Protein AF-A0A4Y2FFF7-F1 (afdb_monomer_lite)

Organism: Araneus ventricosus (NCBI:txid182803)

Foldseek 3Di:
DDPPPPPPQPPQQVDDLVRDDPVNLVLLQVCVVVPDDLVRSCVVVVYDSVSSVVSNVVVVVVVVVVVVVVVLVVQQVVVCVVDPDRDDSVVSVVVCVVVPVPPPPPPPPPPPPPDDDDQPDPVSVVVVVVVVVVPPDPVVVVVCVVCVVVVVVQCVVVVNDDDDD

Structure (mmCIF, N/CA/C/O backbone):
data_AF-A0A4Y2FFF7-F1
#
_entry.id   AF-A0A4Y2FFF7-F1
#
loop_
_atom_site.group_PDB
_atom_site.id
_atom_site.type_symbol
_atom_site.label_atom_id
_atom_site.label_alt_id
_atom_site.label_comp_id
_atom_site.label_asym_id
_atom_site.label_entity_id
_atom_site.label_seq_id
_atom_site.pdbx_PDB_ins_code
_atom_site.Cartn_x
_atom_site.Cartn_y
_atom_site.Cartn_z
_atom_site.occupancy
_atom_site.B_iso_or_equiv
_atom_site.auth_seq_id
_atom_site.auth_comp_id
_atom_site.auth_asym_id
_atom_site.auth_atom_id
_atom_site.pdbx_PDB_model_num
ATOM 1 N N . MET A 1 1 ? -1.330 -4.767 -49.006 1.00 36.56 1 MET A N 1
ATOM 2 C CA . MET A 1 1 ? 0.072 -4.462 -48.658 1.00 36.56 1 MET A CA 1
ATOM 3 C C . MET A 1 1 ? 0.202 -4.669 -47.159 1.00 36.56 1 MET A C 1
ATOM 5 O O . MET A 1 1 ? -0.355 -3.888 -46.404 1.00 36.56 1 MET A O 1
ATOM 9 N N . SER A 1 2 ? 0.761 -5.806 -46.737 1.00 42.66 2 SER A N 1
ATOM 10 C CA . SER A 1 2 ? 0.933 -6.138 -45.318 1.00 42.66 2 SER A CA 1
ATOM 11 C C . SER A 1 2 ? 2.332 -5.744 -44.886 1.00 42.66 2 SER A C 1
ATOM 13 O O . SER A 1 2 ? 3.285 -6.475 -45.156 1.00 42.66 2 SER A O 1
ATOM 15 N N . ASP A 1 3 ? 2.440 -4.624 -44.182 1.00 41.69 3 ASP A N 1
ATOM 16 C CA . ASP A 1 3 ? 3.665 -4.283 -43.477 1.00 41.69 3 ASP A CA 1
ATOM 17 C C . ASP A 1 3 ? 3.790 -5.174 -42.243 1.00 41.69 3 ASP A C 1
ATOM 19 O O . ASP A 1 3 ? 3.175 -4.974 -41.192 1.00 41.69 3 ASP A O 1
ATOM 23 N N . LYS A 1 4 ? 4.604 -6.219 -42.406 1.00 53.94 4 LYS A N 1
ATOM 24 C CA . LYS A 1 4 ? 5.216 -6.964 -41.310 1.00 53.94 4 LYS A CA 1
ATOM 25 C C . LYS A 1 4 ? 6.112 -6.001 -40.532 1.00 53.94 4 LYS A C 1
ATOM 27 O O . LYS A 1 4 ? 7.316 -5.938 -40.760 1.00 53.94 4 LYS A O 1
ATOM 32 N N . CYS A 1 5 ? 5.548 -5.288 -39.563 1.00 37.59 5 CYS A N 1
ATOM 33 C CA . CYS A 1 5 ? 6.345 -4.716 -38.487 1.00 37.59 5 CYS A CA 1
ATOM 34 C C . CYS A 1 5 ? 6.808 -5.866 -37.589 1.00 37.59 5 CYS A C 1
ATOM 36 O O . CYS A 1 5 ? 6.182 -6.181 -36.574 1.00 37.59 5 CYS A O 1
ATOM 38 N N . ILE A 1 6 ? 7.918 -6.500 -37.969 1.00 44.06 6 ILE A N 1
ATOM 39 C CA . ILE A 1 6 ? 8.764 -7.234 -37.034 1.00 44.06 6 ILE A CA 1
ATOM 40 C C . ILE A 1 6 ? 9.272 -6.174 -36.051 1.00 44.06 6 ILE A C 1
ATOM 42 O O . ILE A 1 6 ? 10.296 -5.537 -36.275 1.00 44.06 6 ILE A O 1
ATOM 46 N N . ARG A 1 7 ? 8.497 -5.903 -34.993 1.00 53.16 7 ARG A N 1
ATOM 47 C CA . ARG A 1 7 ? 9.004 -5.156 -33.843 1.00 53.16 7 ARG A CA 1
ATOM 48 C C . ARG A 1 7 ? 10.115 -6.016 -33.269 1.00 53.16 7 ARG A C 1
ATOM 50 O O . ARG A 1 7 ? 9.843 -7.061 -32.682 1.00 53.16 7 ARG A O 1
ATOM 57 N N . SER A 1 8 ? 11.353 -5.594 -33.483 1.00 50.75 8 SER A N 1
ATOM 58 C CA . SER A 1 8 ? 12.507 -6.085 -32.748 1.00 50.75 8 SER A CA 1
ATOM 59 C C . SER A 1 8 ? 12.185 -5.972 -31.262 1.00 50.75 8 SER A C 1
ATOM 61 O O . SER A 1 8 ? 12.078 -4.872 -30.716 1.00 50.75 8 SER A O 1
ATOM 63 N N . VAL A 1 9 ? 11.938 -7.116 -30.635 1.00 52.78 9 VAL A N 1
ATOM 64 C CA . VAL A 1 9 ? 11.728 -7.209 -29.197 1.00 52.78 9 VAL A CA 1
ATOM 65 C C . VAL A 1 9 ? 13.056 -6.819 -28.534 1.00 52.78 9 VAL A C 1
ATOM 67 O O . VAL A 1 9 ? 14.076 -7.430 -28.860 1.00 52.78 9 VAL A O 1
ATOM 70 N N . PRO A 1 10 ? 13.096 -5.804 -27.651 1.00 54.69 10 PRO A N 1
ATOM 71 C CA . PRO A 1 10 ? 14.323 -5.451 -26.943 1.00 54.69 10 PRO A CA 1
ATOM 72 C C . PRO A 1 10 ? 14.811 -6.654 -26.128 1.00 54.69 10 PRO A C 1
ATOM 74 O O . PRO A 1 10 ? 13.992 -7.349 -25.528 1.00 54.69 10 PRO A O 1
ATOM 77 N N . ALA A 1 11 ? 16.125 -6.882 -26.047 1.00 52.12 11 ALA A N 1
ATOM 78 C CA . ALA A 1 11 ? 16.717 -7.983 -25.270 1.00 52.12 11 ALA A CA 1
ATOM 79 C C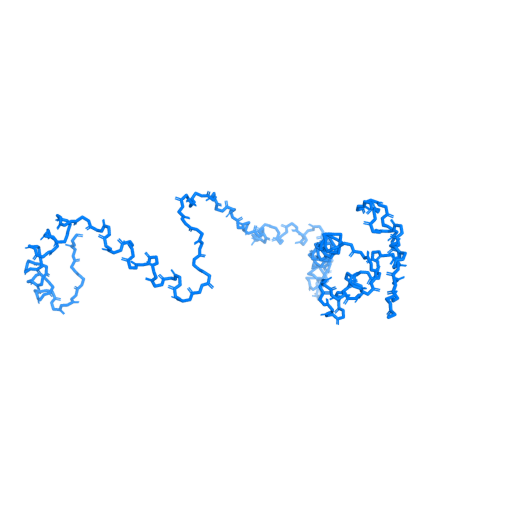 . ALA A 1 11 ? 16.227 -8.026 -23.802 1.00 52.12 11 ALA A C 1
ATOM 81 O O . ALA A 1 11 ? 16.109 -9.098 -23.209 1.00 52.12 11 ALA A O 1
ATOM 82 N N . ALA A 1 12 ? 15.831 -6.872 -23.253 1.00 52.59 12 ALA A N 1
ATOM 83 C CA . ALA A 1 12 ? 15.220 -6.723 -21.934 1.00 52.59 12 ALA A CA 1
ATOM 84 C C . ALA A 1 12 ? 13.872 -7.456 -21.757 1.00 52.59 12 ALA A C 1
ATOM 86 O O . ALA A 1 12 ? 13.462 -7.720 -20.629 1.00 52.59 12 ALA A O 1
ATOM 87 N N . ALA A 1 13 ? 13.175 -7.820 -22.839 1.00 53.53 13 ALA A N 1
ATOM 88 C CA . ALA A 1 13 ? 11.932 -8.588 -22.752 1.00 53.53 13 ALA A CA 1
ATOM 89 C C . ALA A 1 13 ? 12.160 -10.043 -22.301 1.00 53.53 13 ALA A C 1
ATOM 91 O O . ALA A 1 13 ? 11.238 -10.663 -21.771 1.00 53.53 13 ALA A O 1
ATOM 92 N N . MET A 1 14 ? 13.377 -10.567 -22.500 1.00 53.22 14 MET A N 1
ATOM 93 C CA . MET A 1 14 ? 13.798 -11.912 -22.081 1.00 53.22 14 MET A CA 1
ATOM 94 C C . MET A 1 14 ? 14.708 -11.890 -20.847 1.00 53.22 14 MET A C 1
ATOM 96 O O . MET A 1 14 ? 14.974 -12.938 -20.262 1.00 53.22 14 MET A O 1
ATOM 100 N N . ALA A 1 15 ? 15.167 -10.705 -20.448 1.00 59.06 15 ALA A N 1
ATOM 101 C CA . ALA A 1 15 ? 16.010 -10.498 -19.287 1.00 59.06 15 ALA A CA 1
ATOM 102 C C . ALA A 1 15 ? 15.214 -10.791 -18.003 1.00 59.06 15 ALA A C 1
ATOM 104 O O . ALA A 1 15 ? 14.087 -10.319 -17.806 1.00 59.06 15 ALA A O 1
ATOM 105 N N . GLY A 1 16 ? 15.780 -11.624 -17.134 1.00 64.38 16 GLY A N 1
ATOM 106 C CA . GLY A 1 16 ? 15.191 -11.952 -15.848 1.00 64.38 16 GLY A CA 1
ATOM 107 C C . GLY A 1 16 ? 15.188 -10.741 -14.918 1.00 64.38 16 GLY A C 1
ATOM 108 O O . GLY A 1 16 ? 15.871 -9.746 -15.126 1.00 64.38 16 GLY A O 1
ATOM 109 N N . TYR A 1 17 ? 14.444 -10.832 -13.816 1.00 66.38 17 TYR A N 1
ATOM 110 C CA . TYR A 1 17 ? 14.393 -9.774 -12.797 1.00 66.38 17 TYR A CA 1
ATOM 111 C C . TYR A 1 17 ? 15.781 -9.306 -12.300 1.00 66.38 17 TYR A C 1
ATOM 113 O O . TYR A 1 17 ? 15.918 -8.161 -11.873 1.00 66.38 17 TYR A O 1
ATOM 121 N N . GLN A 1 18 ? 16.787 -10.186 -12.323 1.00 73.50 18 GLN A N 1
ATOM 122 C CA . GLN A 1 18 ? 18.151 -9.892 -11.868 1.00 73.50 18 GLN A CA 1
ATOM 123 C C . GLN A 1 18 ? 18.991 -9.128 -12.897 1.00 73.50 18 GLN A C 1
ATOM 125 O O . GLN A 1 18 ? 19.984 -8.519 -12.523 1.00 73.50 18 GLN A O 1
ATOM 130 N N . ASP A 1 19 ? 18.554 -9.101 -14.153 1.00 83.44 19 ASP A N 1
ATOM 131 C CA . ASP A 1 19 ? 19.310 -8.534 -15.268 1.00 83.44 19 ASP A CA 1
ATOM 132 C C . ASP A 1 19 ? 18.969 -7.052 -15.507 1.00 83.44 19 ASP A C 1
ATOM 134 O O . ASP A 1 19 ? 19.590 -6.402 -16.341 1.00 83.44 19 ASP A O 1
ATOM 138 N N . LEU A 1 20 ? 17.988 -6.497 -14.773 1.00 85.38 20 LEU A N 1
ATOM 139 C CA . LEU A 1 20 ? 17.642 -5.078 -14.872 1.00 85.38 20 LEU A CA 1
ATOM 140 C C . LEU A 1 20 ? 18.687 -4.202 -14.194 1.00 85.38 20 LEU A C 1
ATOM 142 O O . LEU A 1 20 ? 18.872 -4.275 -12.969 1.00 85.38 20 LEU A O 1
ATOM 146 N N . SER A 1 21 ? 19.240 -3.284 -14.977 1.00 88.88 21 SER A N 1
ATOM 147 C CA . SER A 1 21 ? 20.086 -2.201 -14.493 1.00 88.88 21 SER A CA 1
ATOM 148 C C . SER A 1 21 ? 19.331 -1.256 -13.550 1.00 88.88 21 SER A C 1
ATOM 150 O O . SER A 1 21 ? 18.103 -1.114 -13.598 1.00 88.88 21 SER A O 1
ATOM 152 N N . ASP A 1 22 ? 20.076 -0.553 -12.695 1.00 89.56 22 ASP A N 1
ATOM 153 C CA . ASP A 1 22 ? 19.509 0.460 -11.797 1.00 89.56 22 ASP A CA 1
ATOM 154 C C . ASP A 1 22 ? 18.812 1.590 -12.563 1.00 89.56 22 ASP A C 1
ATOM 156 O O . ASP A 1 22 ? 17.786 2.106 -12.111 1.00 89.56 22 ASP A O 1
ATOM 160 N N . PHE A 1 23 ? 19.311 1.923 -1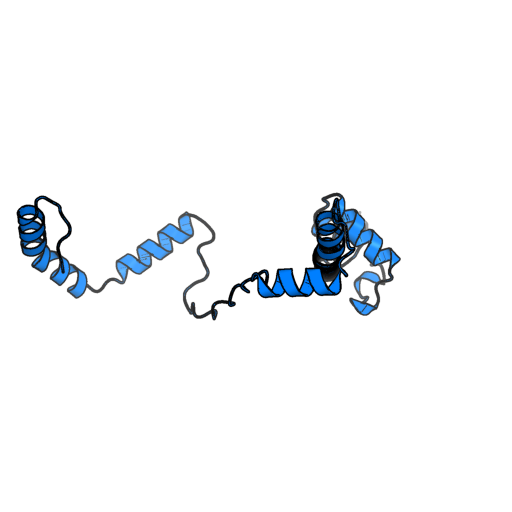3.757 1.00 90.88 23 PHE A N 1
ATOM 161 C CA . PHE A 1 23 ? 18.672 2.889 -14.643 1.00 90.88 23 PHE A CA 1
ATOM 162 C C . PHE A 1 23 ? 17.296 2.401 -15.118 1.00 90.88 23 PHE A C 1
ATOM 164 O O . PHE A 1 23 ? 16.309 3.118 -14.966 1.00 90.88 23 PHE A O 1
ATOM 171 N N . GLU A 1 24 ? 17.186 1.165 -15.615 1.00 90.75 24 GLU A N 1
ATOM 172 C CA . GLU A 1 24 ? 15.906 0.591 -16.063 1.00 90.75 24 GLU A CA 1
ATOM 173 C C . GLU A 1 24 ? 14.898 0.471 -14.915 1.00 90.75 24 GLU A C 1
ATOM 175 O O . GLU A 1 24 ? 13.714 0.783 -15.076 1.00 90.75 24 GLU A O 1
ATOM 180 N N . ARG A 1 25 ? 15.366 0.092 -13.720 1.00 92.12 25 ARG A N 1
ATOM 181 C CA . ARG A 1 25 ? 14.545 0.112 -12.500 1.00 92.12 25 ARG A CA 1
ATOM 182 C C . ARG A 1 25 ? 14.046 1.524 -12.202 1.00 92.12 25 ARG A C 1
ATOM 184 O O . ARG A 1 25 ? 12.866 1.688 -11.891 1.00 92.12 25 ARG A O 1
ATOM 191 N N . GLY A 1 26 ? 14.914 2.528 -12.332 1.00 93.69 26 GLY A N 1
ATOM 192 C CA . GLY A 1 26 ? 14.577 3.943 -12.182 1.00 93.69 26 GLY A CA 1
ATOM 193 C C . GLY A 1 26 ? 13.505 4.407 -13.167 1.00 93.69 26 GLY A C 1
ATOM 194 O O . GLY A 1 26 ? 12.538 5.042 -12.751 1.00 93.69 26 GLY A O 1
ATOM 195 N N . VAL A 1 27 ? 13.608 4.018 -14.441 1.00 93.19 27 VAL A N 1
ATOM 196 C CA . VAL A 1 27 ? 12.607 4.328 -15.478 1.00 93.19 27 VAL A CA 1
ATOM 197 C C . VAL A 1 27 ? 11.243 3.722 -15.133 1.00 93.19 27 VAL A C 1
ATOM 199 O O . VAL A 1 27 ? 10.223 4.413 -15.194 1.00 93.19 27 VAL A O 1
ATOM 202 N N . ILE A 1 28 ? 11.212 2.454 -14.708 1.00 94.25 28 ILE A N 1
ATOM 203 C CA . ILE A 1 28 ? 9.976 1.776 -14.286 1.00 94.25 28 ILE A CA 1
ATOM 204 C C . ILE A 1 28 ? 9.346 2.482 -13.079 1.00 94.25 28 ILE A C 1
ATOM 206 O O . ILE A 1 28 ? 8.135 2.710 -13.058 1.00 94.25 28 ILE A O 1
ATOM 210 N N . ILE A 1 29 ? 10.154 2.818 -12.071 1.00 95.38 29 ILE A N 1
ATOM 211 C CA . ILE A 1 29 ? 9.696 3.493 -10.852 1.00 95.38 29 ILE A CA 1
ATOM 212 C C . ILE A 1 29 ? 9.139 4.876 -11.187 1.00 95.38 29 ILE A C 1
ATOM 214 O O . ILE A 1 29 ? 8.003 5.167 -10.822 1.00 95.38 29 ILE A O 1
ATOM 218 N N . GLY A 1 30 ? 9.895 5.691 -11.925 1.00 94.94 30 GLY A N 1
ATOM 219 C CA . GLY A 1 30 ? 9.490 7.045 -12.293 1.00 94.94 30 GLY A CA 1
ATOM 220 C C . GLY A 1 30 ? 8.179 7.056 -13.074 1.00 94.94 30 GLY A C 1
ATOM 221 O O . GLY A 1 30 ? 7.263 7.794 -12.728 1.00 94.94 30 GLY A O 1
ATOM 222 N N . ALA A 1 31 ? 8.024 6.169 -14.061 1.00 94.00 31 ALA A N 1
ATOM 223 C CA . ALA A 1 31 ? 6.776 6.081 -14.816 1.00 94.00 31 ALA A CA 1
ATOM 224 C C . ALA A 1 31 ? 5.573 5.697 -13.932 1.00 94.00 31 ALA A C 1
ATOM 226 O O . ALA A 1 31 ? 4.477 6.225 -14.116 1.00 94.00 31 ALA A O 1
ATOM 227 N N . ARG A 1 32 ? 5.769 4.798 -12.959 1.00 95.50 32 ARG A N 1
ATOM 228 C CA . ARG A 1 32 ? 4.714 4.367 -12.029 1.00 95.50 32 ARG A CA 1
ATOM 229 C C . ARG A 1 32 ? 4.354 5.428 -10.990 1.00 95.50 32 ARG A C 1
ATOM 231 O O . ARG A 1 32 ? 3.175 5.545 -10.671 1.00 95.50 32 ARG A O 1
ATOM 238 N N . GLU A 1 33 ? 5.326 6.193 -10.500 1.00 94.56 33 GLU A N 1
ATOM 239 C CA . GLU A 1 33 ? 5.091 7.338 -9.607 1.00 94.56 33 GLU A CA 1
ATOM 240 C C . GLU A 1 33 ? 4.356 8.480 -10.329 1.00 94.56 33 GLU A C 1
ATOM 242 O O . GLU A 1 33 ? 3.491 9.118 -9.741 1.00 94.56 33 GLU A O 1
ATOM 247 N N . MET A 1 34 ? 4.591 8.659 -11.635 1.00 93.50 34 MET A N 1
ATOM 248 C CA . MET A 1 34 ? 3.835 9.595 -12.488 1.00 93.50 34 MET A CA 1
ATOM 249 C C . MET A 1 34 ? 2.414 9.105 -12.838 1.00 93.50 34 MET A C 1
ATOM 251 O O . MET A 1 34 ? 1.725 9.726 -13.644 1.00 93.50 34 MET A O 1
ATOM 255 N N . GLY A 1 35 ? 1.962 7.985 -12.262 1.00 94.00 35 GLY A N 1
ATOM 256 C CA . GLY A 1 35 ? 0.591 7.486 -12.394 1.00 94.00 35 GLY A CA 1
ATOM 257 C C . GLY A 1 35 ? 0.323 6.572 -13.594 1.00 94.00 35 GLY A C 1
ATOM 258 O O . GLY A 1 35 ? -0.795 6.073 -13.722 1.00 94.00 35 GLY A O 1
ATOM 259 N N . HIS A 1 36 ? 1.316 6.282 -14.445 1.00 95.69 36 HIS A N 1
ATOM 260 C CA . HIS A 1 36 ? 1.109 5.408 -15.606 1.00 95.69 36 HIS A CA 1
ATOM 261 C C . HIS A 1 36 ? 0.718 3.990 -15.207 1.00 95.69 36 HIS A C 1
ATOM 263 O O . HIS A 1 36 ? 1.301 3.405 -14.287 1.00 95.69 36 HIS A O 1
ATOM 269 N N . SER A 1 37 ? -0.220 3.385 -15.939 1.00 94.94 37 SER A N 1
ATOM 270 C CA . SER A 1 37 ? -0.654 2.006 -15.690 1.00 94.94 37 SER A CA 1
ATOM 271 C C . SER A 1 37 ? 0.456 0.987 -16.003 1.00 94.94 37 SER A C 1
ATOM 273 O O . SER A 1 37 ? 1.355 1.235 -16.802 1.00 94.94 37 SER A O 1
ATOM 275 N N . ILE A 1 38 ? 0.425 -0.197 -15.378 1.00 92.06 38 ILE A N 1
ATOM 276 C CA . ILE A 1 38 ? 1.436 -1.249 -15.625 1.00 92.06 38 ILE A CA 1
ATOM 277 C C . ILE A 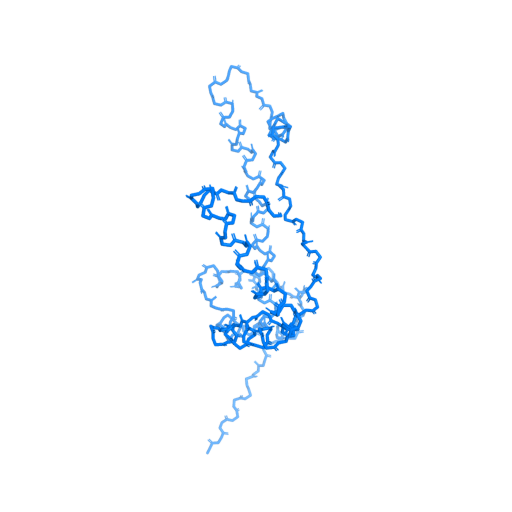1 38 ? 1.456 -1.635 -17.111 1.00 92.06 38 ILE A C 1
ATOM 279 O O . ILE A 1 38 ? 2.517 -1.893 -17.674 1.00 92.06 38 ILE A O 1
ATOM 283 N N . SER A 1 39 ? 0.284 -1.652 -17.749 1.00 93.56 39 SER A N 1
ATOM 284 C CA . SER A 1 39 ? 0.140 -1.930 -19.176 1.00 93.56 39 SER A CA 1
ATOM 285 C C . SER A 1 39 ? 0.753 -0.833 -20.044 1.00 93.56 39 SER A C 1
ATOM 287 O O . SER A 1 39 ? 1.435 -1.161 -21.008 1.00 93.56 39 SER A O 1
ATOM 289 N N . GLU A 1 40 ? 0.571 0.444 -19.698 1.00 91.62 40 GLU A N 1
ATOM 290 C CA . GLU A 1 40 ? 1.209 1.564 -20.408 1.00 91.62 40 GLU A CA 1
ATOM 291 C C . GLU A 1 40 ? 2.729 1.510 -20.309 1.00 91.62 40 GLU A C 1
ATOM 293 O O . GLU A 1 40 ? 3.414 1.631 -21.321 1.00 91.62 40 GLU A O 1
ATOM 298 N N . VAL A 1 41 ? 3.264 1.266 -19.109 1.00 92.44 41 VAL A N 1
ATOM 299 C CA . VAL A 1 41 ? 4.713 1.137 -18.894 1.00 92.44 41 VAL A CA 1
ATOM 300 C C . VAL A 1 41 ? 5.269 -0.055 -19.681 1.00 92.44 41 VAL A C 1
ATOM 302 O O . VAL A 1 41 ? 6.316 0.063 -20.316 1.00 92.44 41 VAL A O 1
ATOM 305 N N . ALA A 1 42 ? 4.547 -1.180 -19.710 1.00 91.50 42 ALA A N 1
ATOM 306 C CA . ALA A 1 42 ? 4.933 -2.356 -20.488 1.00 91.50 42 ALA A CA 1
ATOM 307 C C . ALA A 1 42 ? 4.975 -2.067 -21.994 1.00 91.50 42 ALA A C 1
ATOM 309 O O . ALA A 1 42 ? 5.937 -2.431 -22.664 1.00 91.50 42 ALA A O 1
ATOM 310 N N . MET A 1 43 ? 3.961 -1.380 -22.525 1.00 91.81 43 MET A N 1
ATOM 311 C CA . MET A 1 43 ? 3.911 -1.017 -23.945 1.00 91.81 43 MET A CA 1
ATOM 312 C C . MET A 1 43 ? 4.985 0.006 -24.321 1.00 91.81 43 MET A C 1
ATOM 314 O O . MET A 1 43 ? 5.563 -0.085 -25.399 1.00 91.81 43 MET A O 1
ATOM 318 N N . LYS A 1 44 ? 5.252 0.973 -23.438 1.00 88.62 44 LYS A N 1
ATOM 319 C CA . LYS A 1 44 ? 6.151 2.099 -23.709 1.00 88.62 44 LYS A CA 1
ATOM 320 C C . LYS A 1 44 ? 7.628 1.723 -23.615 1.00 88.62 44 LYS A C 1
ATOM 322 O O . LYS A 1 44 ? 8.424 2.230 -24.397 1.00 88.62 44 LYS A O 1
ATOM 327 N N . PHE A 1 45 ? 7.988 0.851 -22.674 1.00 85.31 45 PHE A N 1
ATOM 328 C CA . PHE A 1 45 ? 9.387 0.517 -22.384 1.00 85.31 45 PHE A CA 1
ATOM 329 C C . PHE A 1 45 ? 9.744 -0.951 -22.658 1.00 85.31 45 PHE A C 1
ATOM 331 O O . PHE A 1 45 ? 10.891 -1.343 -22.484 1.00 85.31 45 PHE A O 1
ATOM 338 N N . GLY A 1 46 ? 8.786 -1.776 -23.090 1.00 86.12 46 GLY A N 1
ATOM 339 C CA . GLY A 1 46 ? 9.038 -3.161 -23.503 1.00 86.12 46 GLY A CA 1
ATOM 340 C C . GLY A 1 46 ? 9.290 -4.146 -22.357 1.00 86.12 46 GLY A C 1
ATOM 341 O O . GLY A 1 46 ? 9.637 -5.297 -22.609 1.00 86.12 46 GLY A O 1
ATOM 342 N N . PHE A 1 47 ? 9.102 -3.731 -21.102 1.00 86.50 47 PHE A N 1
ATOM 343 C CA . PHE A 1 47 ? 9.229 -4.622 -19.951 1.00 86.50 47 PHE A CA 1
ATOM 344 C C . PHE A 1 47 ? 7.983 -5.493 -19.771 1.00 86.50 47 PHE A C 1
ATOM 346 O O . PHE A 1 47 ? 6.847 -5.055 -19.977 1.00 86.50 47 PHE A O 1
ATOM 353 N N . SER A 1 48 ? 8.173 -6.722 -19.290 1.00 88.44 48 SER A N 1
ATOM 354 C CA . SER A 1 48 ? 7.046 -7.575 -18.916 1.00 88.44 48 SER A CA 1
ATOM 355 C C . SER A 1 48 ? 6.263 -6.977 -17.738 1.00 88.44 48 SER A C 1
ATOM 357 O O . SER A 1 48 ? 6.819 -6.403 -16.794 1.00 88.44 48 SER A O 1
ATOM 359 N N . ARG A 1 49 ? 4.937 -7.161 -17.748 1.00 89.75 49 ARG A N 1
ATOM 360 C CA . ARG A 1 49 ? 4.049 -6.690 -16.665 1.00 89.75 49 ARG A CA 1
ATOM 361 C C . ARG A 1 49 ? 4.451 -7.251 -15.294 1.00 89.75 49 ARG A C 1
ATOM 363 O O . ARG A 1 49 ? 4.258 -6.592 -14.271 1.00 89.75 49 ARG A O 1
ATOM 370 N N . THR A 1 50 ? 5.018 -8.457 -15.265 1.00 89.62 50 THR A N 1
ATOM 371 C CA . THR A 1 50 ? 5.497 -9.132 -14.051 1.00 89.62 50 THR A CA 1
ATOM 372 C C . THR A 1 50 ? 6.747 -8.466 -13.481 1.00 89.62 50 THR A C 1
ATOM 374 O O . THR A 1 50 ? 6.807 -8.253 -12.267 1.00 89.62 50 THR A O 1
ATOM 377 N N . ILE A 1 51 ? 7.704 -8.077 -14.329 1.00 90.62 51 ILE A N 1
ATOM 378 C CA . ILE A 1 51 ? 8.908 -7.343 -13.917 1.00 90.62 51 ILE A CA 1
ATOM 379 C C . ILE A 1 51 ? 8.533 -5.960 -13.387 1.00 90.62 51 ILE A C 1
ATOM 381 O O . ILE A 1 51 ? 8.923 -5.623 -12.269 1.00 90.62 51 ILE A O 1
ATOM 385 N N . ILE A 1 52 ? 7.680 -5.219 -14.101 1.00 92.19 52 ILE A N 1
ATOM 386 C CA . ILE A 1 52 ? 7.186 -3.904 -13.657 1.00 92.19 52 ILE A CA 1
ATOM 387 C C . ILE A 1 52 ? 6.520 -4.007 -12.278 1.00 92.19 52 ILE A C 1
ATOM 389 O O . ILE A 1 52 ? 6.836 -3.249 -11.359 1.00 92.19 52 ILE A O 1
ATOM 393 N N . SER A 1 53 ? 5.633 -4.992 -12.101 1.00 93.62 53 SER A N 1
ATOM 394 C CA . SER A 1 53 ? 4.919 -5.211 -10.837 1.00 93.62 53 SER A CA 1
ATOM 395 C C . SER A 1 53 ? 5.856 -5.555 -9.677 1.00 93.62 53 SER A C 1
ATOM 397 O O . SER A 1 53 ? 5.631 -5.113 -8.549 1.00 93.62 53 SER A O 1
ATOM 399 N N . ARG A 1 54 ? 6.901 -6.356 -9.924 1.00 91.69 54 ARG A N 1
ATOM 400 C CA . ARG A 1 54 ? 7.887 -6.735 -8.901 1.00 91.69 54 ARG A CA 1
ATOM 401 C C . ARG A 1 54 ? 8.774 -5.560 -8.511 1.00 91.69 54 ARG A C 1
ATOM 403 O O . ARG A 1 54 ? 8.856 -5.261 -7.322 1.00 91.69 54 ARG A O 1
ATOM 410 N N . VAL A 1 55 ? 9.354 -4.865 -9.492 1.00 93.69 55 VAL A N 1
ATOM 411 C CA . VAL A 1 55 ? 10.206 -3.685 -9.266 1.00 93.69 55 VAL A CA 1
ATOM 412 C C . VAL A 1 55 ? 9.447 -2.633 -8.459 1.00 93.69 55 VAL A C 1
ATOM 414 O O . VAL A 1 55 ? 9.941 -2.174 -7.428 1.00 93.69 55 VAL A O 1
ATOM 417 N N . TYR A 1 56 ? 8.208 -2.320 -8.853 1.00 93.88 56 TYR A N 1
ATOM 418 C CA . TYR A 1 56 ? 7.410 -1.316 -8.152 1.00 93.88 56 TYR A CA 1
ATOM 419 C C . TYR A 1 56 ? 7.016 -1.750 -6.728 1.00 93.88 56 TYR A C 1
ATOM 421 O O . TYR A 1 56 ? 7.088 -0.954 -5.791 1.00 93.88 56 TYR A O 1
ATOM 429 N N . ARG A 1 57 ? 6.660 -3.027 -6.513 1.00 91.56 57 ARG A N 1
ATOM 430 C CA . ARG A 1 57 ? 6.376 -3.560 -5.163 1.00 91.56 57 ARG A CA 1
ATOM 431 C C . ARG A 1 57 ? 7.592 -3.504 -4.245 1.00 91.56 57 ARG A C 1
ATOM 433 O O . ARG A 1 57 ? 7.447 -3.166 -3.068 1.00 91.56 57 ARG A O 1
ATOM 440 N N . GLU A 1 58 ? 8.770 -3.849 -4.752 1.00 91.19 58 GLU A N 1
ATOM 441 C CA . GLU A 1 58 ? 10.004 -3.779 -3.973 1.00 91.19 58 GLU A CA 1
ATOM 442 C C . GLU A 1 58 ? 10.375 -2.340 -3.631 1.00 91.19 58 GLU A C 1
ATOM 444 O O . GLU A 1 58 ? 10.660 -2.056 -2.467 1.00 91.19 58 GLU A O 1
ATOM 449 N N . TYR A 1 59 ? 10.292 -1.431 -4.602 1.00 92.19 59 TYR A N 1
ATOM 450 C CA . TYR A 1 59 ? 10.479 0.001 -4.389 1.00 92.19 59 TYR A CA 1
ATOM 451 C C . TYR A 1 59 ? 9.542 0.540 -3.300 1.00 92.19 59 TYR A C 1
ATOM 453 O O . TYR A 1 59 ? 10.012 1.077 -2.294 1.00 92.19 59 TYR A O 1
ATOM 461 N N . ARG A 1 60 ? 8.233 0.283 -3.418 1.00 88.81 60 ARG A N 1
ATOM 462 C CA . ARG A 1 60 ? 7.233 0.728 -2.435 1.00 88.81 60 ARG A CA 1
ATOM 463 C C . ARG A 1 60 ? 7.497 0.156 -1.043 1.00 88.81 60 ARG A C 1
ATOM 465 O O . ARG A 1 60 ? 7.401 0.860 -0.044 1.00 88.81 60 ARG A O 1
ATOM 472 N N . THR A 1 61 ? 7.889 -1.116 -0.962 1.00 86.19 61 THR A N 1
ATOM 473 C CA . THR A 1 61 ? 8.244 -1.757 0.315 1.00 86.19 61 THR A CA 1
ATOM 474 C C . THR A 1 61 ? 9.513 -1.149 0.920 1.00 86.19 61 THR A C 1
ATOM 476 O O . THR A 1 61 ? 9.602 -1.012 2.141 1.00 86.19 61 THR A O 1
ATOM 479 N N . ARG A 1 62 ? 10.504 -0.780 0.098 1.00 85.81 62 ARG A N 1
ATOM 480 C CA . ARG A 1 62 ? 11.728 -0.104 0.555 1.00 85.81 62 ARG A CA 1
ATOM 481 C C . ARG A 1 62 ? 11.429 1.302 1.072 1.00 85.81 62 ARG A C 1
ATOM 483 O O . ARG A 1 62 ? 11.960 1.641 2.124 1.00 85.81 62 ARG A O 1
ATOM 490 N N . ILE A 1 63 ? 10.570 2.067 0.397 1.00 82.12 63 ILE A N 1
ATOM 491 C CA . ILE A 1 63 ? 10.128 3.390 0.868 1.00 82.12 63 ILE A CA 1
ATOM 492 C C . ILE A 1 63 ? 9.394 3.272 2.197 1.00 82.12 63 ILE A C 1
ATOM 494 O O . ILE A 1 63 ? 9.858 3.831 3.181 1.00 82.12 63 ILE A O 1
ATOM 498 N N . LEU A 1 64 ? 8.365 2.426 2.288 1.00 74.19 64 LEU A N 1
ATOM 499 C CA . LEU A 1 64 ? 7.620 2.234 3.540 1.00 74.19 64 LEU A CA 1
ATOM 500 C C . LEU A 1 64 ? 8.524 1.787 4.706 1.00 74.19 64 LEU A C 1
ATOM 502 O O . LEU A 1 64 ? 8.323 2.178 5.856 1.00 74.19 64 LEU A O 1
ATOM 506 N N . LYS A 1 65 ? 9.556 0.972 4.434 1.00 73.12 65 LYS A N 1
ATOM 507 C CA . LYS A 1 65 ? 10.567 0.593 5.437 1.00 73.12 65 LYS A CA 1
ATOM 508 C C . LYS A 1 65 ? 11.508 1.743 5.804 1.00 73.12 65 LYS A C 1
ATOM 510 O O . LYS A 1 65 ? 11.951 1.781 6.951 1.00 73.12 65 LYS A O 1
ATOM 515 N N . ARG A 1 66 ? 11.857 2.621 4.860 1.00 69.69 66 ARG A N 1
ATOM 516 C CA . ARG A 1 66 ? 12.666 3.823 5.111 1.00 69.69 66 ARG A CA 1
ATOM 517 C C . ARG A 1 66 ? 11.881 4.847 5.916 1.00 69.69 66 ARG A C 1
ATOM 519 O O . ARG A 1 66 ? 12.410 5.293 6.923 1.00 69.69 66 ARG A O 1
ATOM 526 N N . ASP A 1 67 ? 10.625 5.103 5.577 1.00 66.56 67 ASP A N 1
ATOM 527 C CA . ASP A 1 67 ? 9.774 6.046 6.310 1.00 66.56 67 ASP A CA 1
ATOM 528 C C . ASP A 1 67 ? 9.559 5.588 7.752 1.00 66.56 67 ASP A C 1
ATOM 530 O O . ASP A 1 67 ? 9.776 6.354 8.685 1.00 66.56 67 ASP A O 1
ATOM 534 N N . ARG A 1 68 ? 9.303 4.289 7.966 1.00 62.62 68 ARG A N 1
ATOM 535 C CA . ARG A 1 68 ? 9.272 3.697 9.314 1.00 62.62 68 ARG A CA 1
ATOM 536 C C . ARG A 1 68 ? 10.598 3.854 10.078 1.00 62.62 68 ARG A C 1
ATOM 538 O O . ARG A 1 68 ? 10.597 3.897 11.306 1.00 62.62 68 ARG A O 1
ATOM 545 N N . ARG A 1 69 ? 11.743 3.874 9.385 1.00 64.56 69 ARG A N 1
ATOM 546 C CA . ARG A 1 69 ? 13.062 4.128 9.998 1.00 64.56 69 ARG A CA 1
ATOM 547 C C . ARG A 1 69 ? 13.306 5.622 10.238 1.00 64.56 69 ARG A C 1
ATOM 549 O O . ARG A 1 69 ? 14.008 5.943 11.188 1.00 64.56 69 ARG A O 1
ATOM 556 N N . ALA A 1 70 ? 12.718 6.501 9.428 1.00 65.06 70 ALA A N 1
ATOM 557 C CA . ALA A 1 70 ? 12.801 7.955 9.554 1.00 65.06 70 ALA A CA 1
ATOM 558 C C . ALA A 1 70 ? 11.921 8.507 10.692 1.00 65.06 70 ALA A C 1
ATOM 560 O O . ALA A 1 70 ? 12.239 9.551 11.255 1.00 65.06 70 ALA A O 1
ATOM 561 N N . THR A 1 71 ? 10.879 7.774 11.105 1.00 72.50 71 THR A N 1
ATOM 562 C CA . THR A 1 71 ? 10.024 8.151 12.244 1.00 72.50 71 THR A CA 1
ATOM 563 C C . THR A 1 71 ? 10.797 8.238 13.566 1.00 72.50 71 THR A C 1
ATOM 565 O O . THR A 1 71 ? 10.509 9.101 14.381 1.00 72.50 71 THR A O 1
ATOM 568 N N . LEU A 1 72 ? 11.794 7.375 13.803 1.00 76.50 72 LEU A N 1
ATOM 569 C CA . LEU A 1 72 ? 12.522 7.345 15.082 1.00 76.50 72 LEU A CA 1
ATOM 570 C C . LEU A 1 72 ? 13.413 8.577 15.315 1.00 76.50 72 LEU A C 1
ATOM 572 O O . LEU A 1 72 ? 13.343 9.131 16.408 1.00 76.50 72 LEU A O 1
ATOM 576 N N . PRO A 1 73 ? 14.224 9.032 14.340 1.00 82.19 73 PRO A N 1
ATOM 577 C CA . PRO A 1 73 ? 14.923 10.311 14.439 1.00 82.19 73 PRO A CA 1
ATOM 578 C C . PRO A 1 73 ? 13.981 11.501 14.634 1.00 82.19 73 PRO A C 1
ATOM 580 O O . PRO A 1 73 ? 14.291 12.372 15.433 1.00 82.19 73 PRO A O 1
ATOM 583 N N . TYR A 1 74 ? 12.828 11.513 13.956 1.00 80.69 74 TYR A N 1
ATOM 584 C CA . TYR A 1 74 ? 11.817 12.562 14.116 1.00 80.69 74 TYR A CA 1
ATOM 585 C C . TYR A 1 74 ? 11.226 12.583 15.536 1.00 80.69 74 TYR A C 1
ATOM 587 O O . TYR A 1 74 ? 11.259 13.619 16.185 1.00 80.69 74 TYR A O 1
ATOM 595 N N . ILE A 1 75 ? 10.798 11.429 16.066 1.00 77.62 75 ILE A N 1
ATOM 596 C CA . ILE A 1 75 ? 10.320 11.308 17.457 1.00 77.62 75 ILE A CA 1
ATOM 597 C C . ILE A 1 75 ? 11.430 11.674 18.448 1.00 77.62 75 ILE A C 1
ATOM 599 O O . ILE A 1 75 ? 11.165 12.283 19.473 1.00 77.62 75 ILE A O 1
ATOM 603 N N . ALA A 1 76 ? 12.680 11.293 18.179 1.00 83.12 76 ALA A N 1
ATOM 604 C CA . ALA A 1 76 ? 13.789 11.626 19.065 1.00 83.12 76 ALA A CA 1
ATOM 605 C C . ALA A 1 76 ? 14.132 13.120 19.044 1.00 83.12 76 ALA A C 1
ATOM 607 O O . ALA A 1 76 ? 14.531 13.646 20.075 1.00 83.12 76 ALA A O 1
ATOM 608 N N . ALA A 1 77 ? 13.998 13.794 17.901 1.00 84.50 77 ALA A N 1
ATOM 609 C CA . ALA A 1 77 ? 14.151 15.241 17.813 1.00 84.50 77 ALA A CA 1
ATOM 610 C C . ALA A 1 77 ? 13.036 15.952 18.593 1.00 84.50 77 ALA A C 1
ATOM 612 O O . ALA A 1 77 ? 13.345 16.793 19.423 1.00 84.50 77 ALA A O 1
ATOM 613 N N . ASP A 1 78 ? 11.783 15.530 18.402 1.00 84.62 78 ASP A N 1
ATOM 614 C CA . ASP A 1 78 ? 10.604 16.037 19.119 1.00 84.62 78 ASP A CA 1
ATOM 615 C C . ASP A 1 78 ? 10.706 15.819 20.640 1.00 84.62 78 ASP A C 1
ATOM 617 O O . ASP A 1 78 ? 10.522 16.737 21.426 1.00 84.62 78 ASP A O 1
ATOM 621 N N . PHE A 1 79 ? 11.122 14.624 21.074 1.00 81.06 79 PHE A N 1
ATOM 622 C CA . PHE A 1 79 ? 11.310 14.304 22.493 1.00 81.06 79 PHE A CA 1
ATOM 623 C C . PHE A 1 79 ? 12.435 15.115 23.155 1.00 81.06 79 PHE A C 1
ATOM 625 O O . PHE A 1 79 ? 12.406 15.357 24.360 1.00 81.06 79 PHE A O 1
ATOM 632 N N . ASN A 1 80 ? 13.460 15.480 22.382 1.00 84.38 80 ASN A N 1
ATOM 633 C CA . ASN A 1 80 ? 14.586 16.271 22.869 1.00 84.38 80 ASN A CA 1
ATOM 634 C C . ASN A 1 80 ? 14.351 17.782 22.741 1.00 84.38 80 ASN A C 1
ATOM 636 O O . ASN A 1 80 ? 15.158 18.548 23.269 1.00 84.38 80 ASN A O 1
ATOM 640 N N . ASP A 1 81 ? 13.281 18.216 22.070 1.00 83.94 81 ASP A N 1
ATOM 641 C CA . ASP A 1 81 ? 12.938 19.628 21.953 1.00 83.94 81 ASP A CA 1
ATOM 642 C C . ASP A 1 81 ? 12.488 20.165 23.322 1.00 83.94 81 ASP A C 1
ATOM 644 O O . ASP A 1 81 ? 11.587 19.631 23.968 1.00 83.94 81 ASP A O 1
ATOM 648 N N . GLY A 1 82 ? 13.196 21.176 23.831 1.00 71.88 82 GLY A N 1
ATOM 649 C CA . GLY A 1 82 ? 12.983 21.733 25.175 1.00 71.88 82 GLY A CA 1
ATOM 650 C C . GLY A 1 82 ? 13.512 20.896 26.354 1.00 71.88 82 GLY A C 1
ATOM 651 O O . GLY A 1 82 ? 13.373 21.323 27.503 1.00 71.88 82 GLY A O 1
ATOM 652 N N . ALA A 1 83 ? 14.147 19.741 26.122 1.00 76.19 83 ALA A N 1
ATOM 653 C CA . ALA A 1 83 ? 14.700 18.911 27.194 1.00 76.19 83 ALA A CA 1
ATOM 654 C C . ALA A 1 83 ? 16.083 19.409 27.658 1.00 76.19 83 ALA A C 1
ATOM 656 O O . ALA A 1 83 ? 16.990 19.611 26.855 1.00 76.19 83 ALA A O 1
ATOM 657 N N . SER A 1 84 ? 16.300 19.530 28.973 1.00 75.88 84 SER A N 1
ATOM 658 C CA . SER A 1 84 ? 17.606 19.934 29.535 1.00 75.88 84 SER A CA 1
ATOM 659 C C . SER A 1 84 ? 18.709 18.873 29.392 1.00 75.88 84 SER A C 1
ATOM 661 O O . SER A 1 84 ? 19.882 19.174 29.601 1.00 75.88 84 SER A O 1
ATOM 663 N N . THR A 1 85 ? 18.347 17.640 29.022 1.00 79.00 85 THR A N 1
ATOM 664 C CA . THR A 1 85 ? 19.265 16.512 28.823 1.00 79.00 85 THR A CA 1
ATOM 665 C C . THR A 1 85 ? 18.864 15.766 27.559 1.00 79.00 85 THR A C 1
ATOM 667 O O . THR A 1 85 ? 17.737 15.285 27.454 1.00 79.00 85 THR A O 1
ATOM 670 N N . SER A 1 86 ? 19.793 15.618 26.613 1.00 83.62 86 SER A N 1
ATOM 671 C CA . SER A 1 86 ? 19.534 14.906 25.361 1.00 83.62 86 SER A CA 1
ATOM 672 C C . SER A 1 86 ? 19.402 13.399 25.596 1.00 83.62 86 SER A C 1
ATOM 674 O O . SER A 1 86 ? 20.304 12.759 26.146 1.00 83.62 86 SER A O 1
ATOM 676 N N . VAL A 1 87 ? 18.316 12.807 25.118 1.00 85.19 87 VAL A N 1
ATOM 677 C CA . VAL A 1 87 ? 18.054 11.372 25.155 1.00 85.19 87 VAL A CA 1
ATOM 678 C C . VAL A 1 87 ? 18.422 10.739 23.818 1.00 85.19 87 VAL A C 1
ATOM 680 O O . VAL A 1 87 ? 18.043 11.201 22.742 1.00 85.19 87 VAL A O 1
ATOM 683 N N . SER A 1 88 ? 19.165 9.631 23.877 1.00 88.12 88 SER A N 1
ATOM 684 C CA . SER A 1 88 ? 19.576 8.917 22.668 1.00 88.12 88 SER A CA 1
ATOM 685 C C . SER A 1 88 ? 18.374 8.347 21.905 1.00 88.12 88 SER A C 1
ATOM 687 O O . SER A 1 88 ? 17.424 7.832 22.503 1.00 88.12 88 SER A O 1
ATOM 689 N N . VAL A 1 89 ? 18.473 8.312 20.573 1.00 85.12 89 VAL A N 1
ATOM 690 C CA . VAL A 1 89 ? 17.476 7.676 19.688 1.00 85.12 89 VAL A CA 1
ATOM 691 C C . VAL A 1 89 ? 17.182 6.230 20.114 1.00 85.12 89 VAL A C 1
ATOM 693 O O . VAL A 1 89 ? 16.054 5.762 20.007 1.00 85.12 89 VAL A O 1
ATOM 696 N N . ARG A 1 90 ? 18.177 5.515 20.659 1.00 85.12 90 ARG A N 1
ATOM 697 C CA . ARG A 1 90 ? 18.033 4.135 21.151 1.00 85.12 90 ARG A CA 1
ATOM 698 C C . ARG A 1 90 ? 17.129 4.042 22.381 1.00 85.12 90 ARG A C 1
ATOM 700 O O . ARG A 1 90 ? 16.401 3.060 22.525 1.00 85.12 90 ARG A O 1
ATOM 707 N N . THR A 1 91 ? 17.177 5.036 23.263 1.00 86.69 91 THR A N 1
ATOM 708 C CA . THR A 1 91 ? 16.306 5.112 24.442 1.00 86.69 91 THR A CA 1
ATOM 709 C C . THR A 1 91 ? 14.876 5.426 24.017 1.00 86.69 91 THR A C 1
ATOM 711 O O . THR A 1 91 ? 13.971 4.688 24.398 1.00 86.69 91 THR A O 1
ATOM 714 N N . VAL A 1 92 ? 14.689 6.415 23.138 1.00 84.88 92 VAL A N 1
ATOM 715 C CA . VAL A 1 92 ? 13.383 6.746 22.535 1.00 84.88 92 VAL A CA 1
ATOM 716 C C . VAL A 1 92 ? 12.798 5.542 21.786 1.00 84.88 92 VAL A C 1
ATOM 718 O O . VAL A 1 92 ? 11.626 5.209 21.914 1.00 84.88 92 VAL A O 1
ATOM 721 N N . GLN A 1 93 ? 13.624 4.796 21.054 1.00 84.00 93 GLN A N 1
ATOM 722 C CA . GLN A 1 93 ? 13.187 3.577 20.379 1.00 84.00 93 GLN A CA 1
ATOM 723 C C . GLN A 1 93 ? 12.705 2.503 21.366 1.00 84.00 93 GLN A C 1
ATOM 725 O O . GLN A 1 93 ? 11.693 1.848 21.114 1.00 84.00 93 GLN A O 1
ATOM 730 N N . ARG A 1 94 ? 13.419 2.297 22.480 1.00 79.94 94 ARG A N 1
ATOM 731 C CA . ARG A 1 94 ? 13.029 1.324 23.514 1.00 79.94 94 ARG A CA 1
ATOM 732 C C . ARG A 1 94 ? 11.710 1.709 24.173 1.00 79.94 94 ARG A C 1
ATOM 734 O O . ARG A 1 94 ? 10.857 0.840 24.327 1.00 79.94 94 ARG A O 1
ATOM 741 N N . THR A 1 95 ? 11.517 2.982 24.512 1.00 82.69 95 THR A N 1
ATOM 742 C CA . THR A 1 95 ? 10.262 3.457 25.111 1.00 82.69 95 THR A CA 1
ATOM 743 C C . THR A 1 95 ? 9.099 3.313 24.136 1.00 82.69 95 THR A C 1
ATOM 745 O O . THR A 1 95 ? 8.083 2.739 24.506 1.00 82.69 95 THR A O 1
ATOM 748 N N . VAL A 1 96 ? 9.262 3.701 22.869 1.00 77.44 96 VAL A N 1
ATOM 749 C CA . VAL A 1 96 ? 8.230 3.545 21.824 1.00 77.44 96 VAL A CA 1
ATOM 750 C C . VAL A 1 96 ? 7.817 2.077 21.629 1.00 77.44 96 VAL A C 1
ATOM 752 O O . VAL A 1 96 ? 6.630 1.779 21.464 1.00 77.44 96 VAL A O 1
ATOM 755 N N . ILE A 1 97 ? 8.773 1.142 21.674 1.00 77.81 97 ILE A N 1
ATOM 756 C CA . ILE A 1 97 ? 8.498 -0.302 21.595 1.00 77.81 97 ILE A CA 1
ATOM 757 C C . ILE A 1 97 ? 7.788 -0.802 22.861 1.00 77.81 97 ILE A C 1
ATOM 759 O O . ILE A 1 97 ? 6.818 -1.553 22.744 1.00 77.81 97 ILE A O 1
ATOM 763 N N . ASN A 1 98 ? 8.238 -0.376 24.045 1.00 80.06 98 ASN A N 1
ATOM 764 C CA . ASN A 1 98 ? 7.649 -0.759 25.332 1.00 80.06 98 ASN A CA 1
ATOM 765 C C . ASN A 1 98 ? 6.232 -0.191 25.520 1.00 80.06 98 ASN A C 1
ATOM 767 O O . ASN A 1 98 ? 5.395 -0.846 26.130 1.00 80.06 98 ASN A O 1
ATOM 771 N N . MET A 1 99 ? 5.938 0.974 24.935 1.00 74.94 99 MET A N 1
ATOM 772 C CA . MET A 1 99 ? 4.600 1.578 24.886 1.00 74.94 99 MET A CA 1
ATOM 773 C C . MET A 1 99 ? 3.658 0.893 23.875 1.00 74.94 99 MET A C 1
ATOM 775 O O . MET A 1 99 ? 2.539 1.351 23.666 1.00 74.94 99 MET A O 1
ATOM 779 N N . GLY A 1 100 ? 4.072 -0.216 23.248 1.00 66.88 100 GLY A N 1
ATOM 780 C CA . GLY A 1 100 ? 3.175 -1.065 22.460 1.00 66.88 100 GLY A CA 1
ATOM 781 C C . GLY A 1 100 ? 3.086 -0.730 20.970 1.00 66.88 100 GLY A C 1
ATOM 782 O O . GLY A 1 100 ? 2.210 -1.256 20.289 1.00 66.88 100 GLY A O 1
ATOM 783 N N . SER A 1 101 ? 4.024 0.047 20.411 1.00 64.44 101 SER A N 1
ATOM 784 C CA . SER A 1 101 ? 4.066 0.380 18.966 1.00 64.44 101 SER A CA 1
ATOM 785 C C . SER A 1 101 ? 4.403 -0.809 18.048 1.00 64.44 101 SER A C 1
ATOM 787 O O . SER A 1 101 ? 4.702 -0.650 16.859 1.00 64.44 101 SER A O 1
ATOM 789 N N . GLN A 1 102 ? 4.381 -2.031 18.576 1.00 58.72 102 GLN A N 1
ATOM 790 C CA . GLN A 1 102 ? 4.450 -3.233 17.768 1.00 58.72 102 GLN A CA 1
ATOM 791 C C . GLN A 1 102 ? 3.118 -3.377 17.032 1.00 58.72 102 GLN A C 1
ATOM 793 O O . GLN A 1 102 ? 2.133 -3.852 17.586 1.00 58.72 102 GLN A O 1
ATOM 798 N N . SER A 1 103 ? 3.097 -2.938 15.770 1.00 54.16 103 SER A N 1
ATOM 799 C CA . SER A 1 103 ? 2.068 -3.291 14.790 1.00 54.16 103 SER A CA 1
ATOM 800 C C . SER A 1 103 ? 1.540 -4.703 15.066 1.00 54.16 103 SER A C 1
ATOM 802 O O . SER A 1 103 ? 2.277 -5.688 14.954 1.00 54.16 103 SER A O 1
ATOM 804 N N . ARG A 1 104 ? 0.253 -4.792 15.420 1.00 58.38 104 ARG A N 1
ATOM 805 C CA . ARG A 1 104 ? -0.494 -6.044 15.352 1.00 58.38 104 A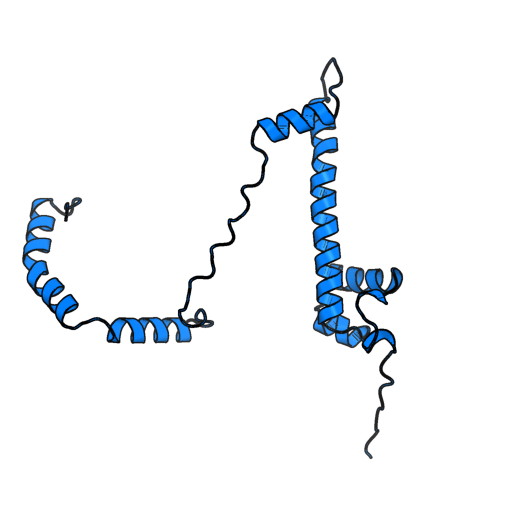RG A CA 1
ATOM 806 C C . ARG A 1 104 ? -0.419 -6.476 13.895 1.00 58.38 104 ARG A C 1
ATOM 808 O O . ARG A 1 104 ? -0.980 -5.820 13.018 1.00 58.38 104 ARG A O 1
ATOM 815 N N . ARG A 1 105 ? 0.355 -7.524 13.615 1.00 59.09 105 ARG A N 1
ATOM 816 C CA . ARG A 1 105 ? 0.318 -8.166 12.302 1.00 59.09 105 ARG A CA 1
ATOM 817 C C . ARG A 1 105 ? -1.148 -8.522 12.046 1.00 59.09 105 ARG A C 1
ATOM 819 O O . ARG A 1 105 ? -1.765 -9.079 12.954 1.00 59.09 105 ARG A O 1
ATOM 826 N N . PRO A 1 106 ? -1.714 -8.267 10.858 1.00 49.75 106 PRO A N 1
ATOM 827 C CA . PRO A 1 106 ? -2.871 -9.036 10.454 1.00 49.75 106 PRO A CA 1
ATOM 828 C C . PRO A 1 106 ? -2.389 -10.484 10.475 1.00 49.75 106 PRO A C 1
ATOM 830 O O . PRO A 1 106 ? -1.520 -10.863 9.681 1.00 49.75 106 PRO A O 1
ATOM 833 N N . THR A 1 107 ? -2.857 -11.268 11.444 1.00 51.56 107 THR A N 1
ATOM 834 C CA . THR A 1 107 ? -2.777 -12.719 11.356 1.00 51.56 107 THR A CA 1
ATOM 835 C C . THR A 1 107 ? -3.371 -13.032 9.997 1.00 51.56 107 THR A C 1
ATOM 837 O O . THR A 1 107 ? -4.529 -12.697 9.750 1.00 51.56 107 THR A O 1
ATOM 840 N N . ARG A 1 108 ? -2.559 -13.545 9.064 1.00 53.34 108 ARG A N 1
ATOM 841 C CA . ARG A 1 108 ? -3.108 -14.072 7.820 1.00 53.34 108 ARG A CA 1
ATOM 842 C C . ARG A 1 108 ? -4.093 -15.132 8.272 1.00 53.34 108 ARG A C 1
ATOM 844 O O . ARG A 1 108 ? -3.664 -16.153 8.803 1.00 53.34 108 ARG A O 1
ATOM 851 N N . LEU A 1 109 ? -5.380 -14.822 8.154 1.00 56.47 109 LEU A N 1
ATOM 852 C CA . LEU A 1 109 ? -6.435 -15.795 8.346 1.00 56.47 109 LEU A CA 1
ATOM 853 C C . LEU A 1 109 ? -6.026 -17.006 7.499 1.00 56.47 109 LEU A C 1
ATOM 855 O O . LEU A 1 109 ? -5.684 -16.815 6.324 1.00 56.47 109 LEU A O 1
ATOM 859 N N . PRO A 1 110 ? -5.955 -18.217 8.077 1.00 47.41 110 PRO A N 1
ATOM 860 C CA . PRO A 1 110 ? -5.871 -19.422 7.278 1.00 47.41 110 PRO A CA 1
ATOM 861 C C . PRO A 1 110 ? -6.982 -19.327 6.236 1.00 47.41 110 PRO A C 1
ATOM 863 O O . PRO A 1 110 ? -8.140 -19.106 6.587 1.00 47.41 110 PRO A O 1
ATOM 866 N N 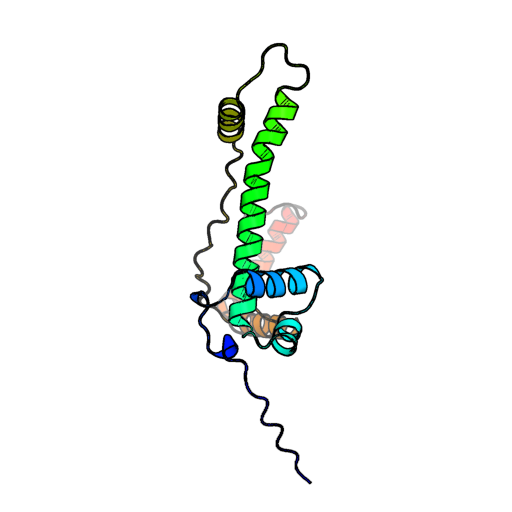. LEU A 1 111 ? -6.609 -19.403 4.960 1.00 51.28 111 LEU A N 1
ATOM 867 C CA . LEU A 1 111 ? -7.538 -19.480 3.840 1.00 51.28 111 LEU A CA 1
ATOM 868 C C . LEU A 1 111 ? -8.240 -20.843 3.907 1.00 51.28 111 LEU A C 1
ATOM 870 O O . LEU A 1 111 ? -7.942 -21.745 3.137 1.00 51.28 111 LEU A O 1
ATOM 874 N N . LEU A 1 112 ? -9.121 -21.004 4.887 1.00 49.22 112 LEU A N 1
ATOM 875 C CA . LEU A 1 112 ? -10.079 -22.093 5.000 1.00 49.22 112 LEU A CA 1
ATOM 876 C C . LEU A 1 112 ? -11.434 -21.525 4.599 1.00 49.22 112 LEU A C 1
ATOM 878 O O . LEU A 1 112 ? -12.346 -21.357 5.401 1.00 49.22 112 LEU A O 1
ATOM 882 N N . ILE A 1 113 ? -11.522 -21.164 3.326 1.00 44.69 113 ILE A N 1
ATOM 883 C CA . ILE A 1 113 ? -12.794 -21.030 2.637 1.00 44.69 113 ILE A CA 1
ATOM 884 C C . ILE A 1 113 ? -12.651 -21.955 1.437 1.00 44.69 113 ILE A C 1
ATOM 886 O O . ILE A 1 113 ? -12.280 -21.533 0.348 1.00 44.69 113 ILE A O 1
ATOM 890 N N . ASP A 1 114 ? -12.890 -23.244 1.670 1.00 51.09 114 ASP A N 1
ATOM 891 C CA . ASP A 1 114 ? -13.225 -24.194 0.607 1.00 51.09 114 ASP A CA 1
ATOM 892 C C . ASP A 1 114 ? -14.675 -23.958 0.171 1.00 51.09 114 ASP A C 1
ATOM 894 O O . ASP A 1 114 ? -15.546 -24.817 0.264 1.00 51.09 114 ASP A O 1
ATOM 898 N N . ARG A 1 115 ? -14.980 -22.707 -0.164 1.00 56.81 115 ARG A N 1
ATOM 899 C CA . ARG A 1 115 ? -16.274 -22.301 -0.687 1.00 56.81 115 ARG A CA 1
ATOM 900 C C . ARG A 1 115 ? -16.007 -21.333 -1.815 1.00 56.81 115 ARG A C 1
ATOM 902 O O . ARG A 1 115 ? -15.075 -20.536 -1.745 1.00 56.81 115 ARG A O 1
ATOM 909 N N . SER A 1 116 ? -16.785 -21.527 -2.867 1.00 62.22 116 SER A N 1
ATOM 910 C CA . SER A 1 116 ? -16.852 -20.796 -4.128 1.00 62.22 116 SER A CA 1
ATOM 911 C C . SER A 1 116 ? -16.179 -19.415 -4.151 1.00 62.22 116 SER A C 1
ATOM 913 O O . SER A 1 116 ? -16.299 -18.648 -3.192 1.00 62.22 116 SER A O 1
ATOM 915 N N . PRO A 1 117 ? -15.528 -19.049 -5.276 1.00 75.25 117 PRO A N 1
ATOM 916 C CA . PRO A 1 117 ? -14.867 -17.757 -5.417 1.00 75.25 117 PRO A CA 1
ATOM 917 C C . PRO A 1 117 ? -15.799 -16.616 -4.985 1.00 75.25 117 PRO A C 1
ATOM 919 O O . PRO A 1 117 ? -16.990 -16.663 -5.298 1.00 75.25 117 PRO A O 1
ATOM 922 N N . PRO A 1 118 ? -15.278 -15.591 -4.282 1.00 78.56 118 PRO A N 1
ATOM 923 C CA . PRO A 1 118 ? -16.105 -14.501 -3.790 1.00 78.56 118 PRO A CA 1
ATOM 924 C C . PRO A 1 118 ? -16.858 -13.853 -4.963 1.00 78.56 118 PRO A C 1
ATOM 926 O O . PRO A 1 118 ? -16.239 -13.627 -6.014 1.00 78.56 118 PRO A O 1
ATOM 929 N N . PRO A 1 119 ? -18.163 -13.566 -4.803 1.00 82.44 119 PRO A N 1
ATOM 930 C CA . PRO A 1 119 ? -18.980 -13.008 -5.872 1.00 82.44 119 PRO A CA 1
ATOM 931 C C . PRO A 1 119 ? -18.371 -11.689 -6.350 1.00 82.44 119 PRO A C 1
ATOM 933 O O . PRO A 1 119 ? -18.014 -10.825 -5.544 1.00 82.44 119 PRO A O 1
ATOM 936 N N . ARG A 1 120 ? -18.186 -11.552 -7.668 1.00 84.38 120 ARG A N 1
ATOM 937 C CA . ARG A 1 120 ? -17.477 -10.409 -8.272 1.00 84.38 120 ARG A CA 1
ATOM 938 C C . ARG A 1 120 ? -18.432 -9.296 -8.683 1.00 84.38 120 ARG A C 1
ATOM 940 O O . ARG A 1 120 ? -17.988 -8.177 -8.932 1.00 84.38 120 ARG A O 1
ATOM 947 N N . THR A 1 121 ? -19.727 -9.598 -8.730 1.00 89.81 121 THR A N 1
ATOM 948 C CA . THR A 1 121 ? -20.800 -8.664 -9.059 1.00 89.81 121 THR A CA 1
ATOM 949 C C . THR A 1 121 ? -21.985 -8.819 -8.093 1.00 89.81 121 THR A C 1
ATOM 951 O O . THR A 1 121 ? -22.141 -9.872 -7.471 1.00 89.81 121 THR A O 1
ATOM 954 N N . PRO A 1 122 ? -22.860 -7.800 -7.966 1.00 90.81 122 PRO A N 1
ATOM 955 C CA . PRO A 1 122 ? -24.110 -7.926 -7.210 1.00 90.81 122 PRO A CA 1
ATOM 956 C C . PRO A 1 122 ? -25.006 -9.071 -7.704 1.00 90.81 122 PRO A C 1
ATOM 958 O O . PRO A 1 122 ? -25.710 -9.686 -6.909 1.00 90.81 122 PRO A O 1
ATOM 961 N N . MET A 1 123 ? -24.949 -9.375 -9.005 1.00 88.44 123 MET A N 1
ATOM 962 C CA . MET A 1 123 ? -25.675 -10.489 -9.612 1.00 88.44 123 MET A CA 1
ATOM 963 C C . MET A 1 123 ? -25.135 -11.834 -9.109 1.00 88.44 123 MET A C 1
ATOM 965 O O . MET A 1 123 ? -25.917 -12.674 -8.681 1.00 88.44 123 MET A O 1
ATOM 969 N N . ASP A 1 124 ? -23.808 -11.999 -9.071 1.00 84.94 124 ASP A N 1
ATOM 970 C CA . ASP A 1 124 ? -23.160 -13.212 -8.546 1.00 84.94 124 ASP A CA 1
ATOM 971 C C . ASP A 1 124 ? -23.462 -13.413 -7.053 1.00 84.94 124 ASP A C 1
ATOM 973 O O . ASP A 1 124 ? -23.613 -14.534 -6.572 1.00 84.94 124 ASP A O 1
ATOM 977 N N . LEU A 1 125 ? -23.540 -12.318 -6.288 1.00 88.25 125 LEU A N 1
ATOM 978 C CA . LEU A 1 125 ? -23.907 -12.383 -4.874 1.00 88.25 125 LEU A CA 1
ATOM 979 C C . LEU A 1 125 ? -25.352 -12.866 -4.716 1.00 88.25 125 LEU A C 1
ATOM 981 O O . LEU A 1 125 ? -25.630 -13.717 -3.874 1.00 88.25 125 LEU A O 1
ATOM 985 N N . TRP A 1 126 ? -26.263 -12.340 -5.536 1.00 90.00 126 TRP A N 1
ATOM 986 C CA . TRP A 1 126 ? -27.661 -12.755 -5.534 1.00 90.00 126 TRP A CA 1
ATOM 987 C C . TRP A 1 126 ? -27.830 -14.234 -5.892 1.00 90.00 126 TRP A C 1
ATOM 989 O O . TRP A 1 126 ? -28.630 -14.910 -5.250 1.00 90.00 126 TRP A O 1
ATOM 999 N N . THR A 1 127 ? -27.064 -14.756 -6.857 1.00 87.31 127 THR A N 1
ATOM 1000 C CA . THR A 1 127 ? -27.124 -16.177 -7.234 1.00 87.31 127 THR A CA 1
ATOM 1001 C C . THR A 1 127 ? -26.611 -17.084 -6.122 1.00 87.31 127 THR A C 1
ATOM 1003 O O . THR A 1 127 ? -27.301 -18.027 -5.761 1.00 87.31 127 THR A O 1
ATOM 1006 N N . VAL A 1 128 ? -25.462 -16.760 -5.515 1.00 86.81 128 VAL A N 1
ATOM 1007 C CA . VAL A 1 128 ? -24.895 -17.565 -4.416 1.00 86.81 128 VAL A CA 1
ATOM 1008 C C . VAL A 1 128 ? -25.845 -17.605 -3.224 1.00 86.81 128 VAL A C 1
ATOM 1010 O O . VAL A 1 128 ? -26.106 -18.672 -2.679 1.00 86.81 128 VAL A O 1
ATOM 1013 N N . LEU A 1 129 ? -26.407 -16.454 -2.846 1.00 88.62 129 LEU A N 1
ATOM 1014 C CA . LEU A 1 129 ? -27.397 -16.407 -1.776 1.00 88.62 129 LEU A CA 1
ATOM 1015 C C . LEU A 1 129 ? -28.643 -17.213 -2.151 1.00 88.62 129 LEU A C 1
ATOM 1017 O O . LEU A 1 129 ? -29.133 -17.980 -1.337 1.00 88.62 129 LEU A O 1
ATOM 1021 N N . LYS A 1 130 ? -29.164 -17.088 -3.373 1.00 85.12 130 LYS A N 1
ATOM 1022 C CA . LYS A 1 130 ? -30.336 -17.868 -3.791 1.00 85.12 130 LYS A CA 1
ATOM 1023 C C . LYS A 1 130 ? -30.093 -19.375 -3.725 1.00 85.12 130 LYS A C 1
ATOM 1025 O O . LYS A 1 130 ? -30.947 -20.071 -3.182 1.00 85.12 130 LYS A O 1
ATOM 1030 N N . ASP A 1 131 ? -28.946 -19.842 -4.201 1.00 85.81 131 ASP A N 1
ATOM 1031 C CA . ASP A 1 131 ? -28.582 -21.259 -4.181 1.00 85.81 131 ASP A CA 1
ATOM 1032 C C . ASP A 1 131 ? -28.435 -21.771 -2.741 1.00 85.81 131 ASP A C 1
ATOM 1034 O O . ASP A 1 131 ? -29.060 -22.764 -2.375 1.00 85.81 131 ASP A O 1
ATOM 1038 N N . GLU A 1 132 ? -27.712 -21.049 -1.877 1.00 86.75 132 GLU A N 1
ATOM 1039 C CA . GLU A 1 132 ? -27.576 -21.417 -0.458 1.00 86.75 132 GLU A CA 1
ATOM 1040 C C . GLU A 1 132 ? -28.926 -21.452 0.276 1.00 86.75 132 GLU A C 1
ATOM 1042 O O . GLU A 1 132 ? -29.148 -22.302 1.138 1.00 86.75 132 GLU A O 1
ATOM 1047 N N . TRP A 1 133 ? -29.848 -20.550 -0.068 1.00 83.56 133 TRP A N 1
ATOM 1048 C CA . TRP A 1 133 ? -31.200 -20.545 0.490 1.00 83.56 133 TRP A CA 1
ATOM 1049 C C . TRP A 1 133 ? -32.048 -21.728 -0.002 1.00 83.56 133 TRP A C 1
ATOM 1051 O O . TRP A 1 133 ? -32.884 -22.222 0.755 1.00 83.56 133 TRP A O 1
ATOM 1061 N N . CYS A 1 134 ? -31.847 -22.195 -1.237 1.00 83.50 134 CYS A N 1
ATOM 1062 C CA . CYS A 1 134 ? -32.532 -23.370 -1.786 1.00 83.50 134 CYS A CA 1
ATOM 1063 C C . CYS A 1 134 ? -32.041 -24.692 -1.175 1.00 83.50 134 CYS A C 1
ATOM 1065 O O . CYS A 1 134 ? -32.815 -25.644 -1.094 1.00 83.50 134 CYS A O 1
ATOM 1067 N N . GLU A 1 135 ? -30.796 -24.732 -0.703 1.00 85.88 135 GLU A N 1
ATOM 1068 C CA . GLU A 1 135 ? -30.184 -25.897 -0.047 1.00 85.88 135 GLU A CA 1
ATOM 1069 C C . GLU A 1 135 ? -30.573 -26.044 1.439 1.00 85.88 135 GLU A C 1
ATOM 1071 O O . GLU A 1 135 ? -30.158 -26.990 2.116 1.00 85.88 135 GLU A O 1
ATOM 1076 N N . LEU A 1 136 ? -31.375 -25.124 1.990 1.00 85.69 136 LEU A N 1
ATOM 1077 C CA . LEU A 1 136 ? -31.817 -25.213 3.381 1.00 85.69 136 LEU A CA 1
ATOM 1078 C C . LEU A 1 136 ? -32.705 -26.455 3.600 1.00 85.69 136 LEU A C 1
ATOM 1080 O O . LEU A 1 136 ? -33.730 -26.607 2.931 1.00 85.69 136 LEU A O 1
ATOM 1084 N N . PRO A 1 137 ? -32.384 -27.332 4.576 1.00 89.62 137 PRO A N 1
ATOM 1085 C CA . PRO A 1 137 ? -33.164 -28.540 4.813 1.00 89.62 137 PRO A CA 1
ATOM 1086 C C . PRO A 1 137 ? -34.629 -28.223 5.157 1.00 89.62 137 PRO A C 1
ATOM 1088 O O . PRO A 1 137 ? -34.876 -27.439 6.080 1.00 89.62 137 PRO A O 1
ATOM 1091 N N . PRO A 1 138 ? -35.616 -28.904 4.544 1.00 84.50 138 PRO A N 1
ATOM 1092 C CA . PRO A 1 138 ? -37.034 -28.679 4.838 1.00 84.50 138 PRO A CA 1
ATOM 1093 C C . PRO A 1 138 ? -37.384 -28.827 6.325 1.00 84.50 138 PRO A C 1
ATOM 1095 O O . PRO A 1 138 ? -38.206 -28.085 6.854 1.00 84.50 138 PRO A O 1
ATOM 1098 N N . ARG A 1 139 ? -36.696 -29.734 7.032 1.00 88.50 139 ARG A N 1
ATOM 1099 C CA . ARG A 1 139 ? -36.866 -29.943 8.479 1.00 88.50 139 ARG A CA 1
ATOM 1100 C C . ARG A 1 139 ? -36.483 -28.725 9.316 1.00 88.50 139 ARG A C 1
ATOM 1102 O O . ARG A 1 139 ? -37.101 -28.494 10.343 1.00 88.50 139 ARG A O 1
ATOM 1109 N N . TYR A 1 140 ? -35.479 -27.959 8.893 1.00 85.75 140 TYR A N 1
ATOM 1110 C CA . TYR A 1 140 ? -35.059 -26.749 9.599 1.00 85.75 140 TYR A CA 1
ATOM 1111 C C . TYR A 1 140 ? -36.118 -25.648 9.488 1.00 85.75 140 TYR A C 1
ATOM 1113 O O . TYR A 1 140 ? -36.447 -24.984 10.467 1.00 85.75 140 TYR A O 1
ATOM 1121 N N . LEU A 1 141 ? -36.696 -25.486 8.296 1.00 86.25 141 LEU A N 1
ATOM 1122 C CA . LEU A 1 141 ? -37.790 -24.541 8.083 1.00 86.25 141 LEU A CA 1
ATOM 1123 C C . LEU A 1 141 ? -39.046 -24.968 8.846 1.00 86.25 141 LEU A C 1
ATOM 1125 O O . LEU A 1 141 ? -39.717 -24.132 9.444 1.00 86.25 141 LEU A O 1
ATOM 1129 N N . GLN A 1 142 ? -39.329 -26.269 8.882 1.00 85.88 142 GLN A N 1
ATOM 1130 C CA . GLN A 1 142 ? -40.458 -26.815 9.623 1.00 85.88 142 GLN A CA 1
ATOM 1131 C C . GLN A 1 142 ? -40.339 -26.556 11.131 1.00 85.88 142 GLN A C 1
ATOM 1133 O O . GLN A 1 142 ? -41.270 -26.016 11.721 1.00 85.88 142 GLN A O 1
ATOM 1138 N N . THR A 1 143 ? -39.191 -26.844 11.752 1.00 89.38 143 THR A N 1
ATOM 1139 C CA . THR A 1 143 ? -38.994 -26.573 13.188 1.00 89.38 143 THR A CA 1
ATOM 1140 C C . THR A 1 143 ? -39.025 -25.079 13.507 1.00 89.38 143 THR A C 1
ATOM 1142 O O . THR A 1 143 ? -39.505 -24.670 14.569 1.00 89.38 143 THR A O 1
ATOM 1145 N N . LEU A 1 144 ? -38.555 -24.236 12.584 1.00 87.88 144 LEU A N 1
ATOM 1146 C CA . LEU A 1 144 ? -38.669 -22.789 12.719 1.00 87.88 144 LEU A CA 1
ATOM 1147 C C . LEU A 1 144 ? -40.141 -22.352 12.742 1.00 87.88 144 LEU A C 1
ATOM 1149 O O . LEU A 1 144 ? -40.535 -21.617 13.643 1.00 87.88 144 LEU A O 1
ATOM 1153 N N . ILE A 1 145 ? -40.956 -22.842 11.805 1.00 92.12 145 ILE A N 1
ATOM 1154 C CA . ILE A 1 145 ? -42.394 -22.540 11.732 1.00 92.12 145 ILE A CA 1
ATOM 1155 C C . ILE A 1 145 ? -43.137 -23.082 12.962 1.00 92.12 145 ILE A C 1
ATOM 1157 O O . ILE A 1 145 ? -43.955 -22.375 13.545 1.00 92.12 145 ILE A O 1
ATOM 1161 N N . GLU A 1 146 ? -42.828 -24.301 13.400 1.00 91.56 146 GLU A N 1
ATOM 1162 C CA . GLU A 1 146 ? -43.461 -24.930 14.568 1.00 91.56 146 GLU A CA 1
ATOM 1163 C C . GLU A 1 146 ? -43.121 -24.203 15.882 1.00 91.56 146 GLU A C 1
ATOM 1165 O O . GLU A 1 146 ? -43.950 -24.117 16.791 1.00 91.56 146 GLU A O 1
ATOM 1170 N N . SER A 1 147 ? -41.917 -23.631 15.987 1.00 90.06 147 SER A N 1
ATOM 1171 C CA . SER A 1 147 ? -41.492 -22.870 17.170 1.00 90.06 147 SER A CA 1
ATOM 1172 C C . SER A 1 147 ? -41.928 -21.399 17.157 1.00 90.06 147 SER A C 1
ATOM 1174 O O . SER A 1 147 ? -41.928 -20.771 18.218 1.00 90.06 147 SER A O 1
ATOM 1176 N N . LEU A 1 148 ? -42.338 -20.845 16.009 1.00 92.50 148 LEU A N 1
ATOM 1177 C CA . LEU A 1 148 ? -42.698 -19.428 15.857 1.00 92.50 148 LEU A CA 1
ATO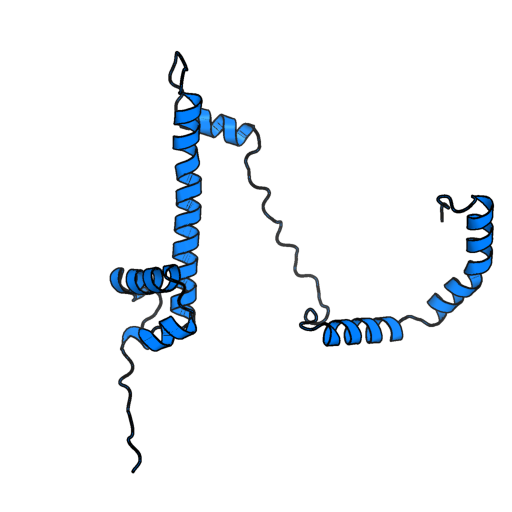M 1178 C C . LEU A 1 148 ? -43.763 -18.942 16.862 1.00 92.50 148 LEU A C 1
ATOM 1180 O O . LEU A 1 148 ? -43.503 -17.946 17.531 1.00 92.50 148 LEU A O 1
ATOM 1184 N N . PRO A 1 149 ? -44.898 -19.645 17.070 1.00 92.69 149 PRO A N 1
ATOM 1185 C CA . PRO A 1 149 ? -45.940 -19.183 17.993 1.00 92.69 149 PRO A CA 1
ATOM 1186 C C . PRO A 1 149 ? -45.446 -19.041 19.435 1.00 92.69 149 PRO A C 1
ATOM 1188 O O . PRO A 1 149 ? -45.808 -18.103 20.140 1.00 92.69 149 PRO A O 1
ATOM 1191 N N . HIS A 1 150 ? -44.575 -19.954 19.870 1.00 87.94 150 HIS A N 1
ATOM 1192 C CA . HIS A 1 150 ? -43.949 -19.895 21.189 1.00 87.94 150 HIS A CA 1
ATOM 1193 C C . HIS A 1 150 ? -42.960 -18.734 21.267 1.00 87.94 150 HIS A C 1
ATOM 1195 O O . HIS A 1 150 ? -42.873 -18.061 22.296 1.00 87.94 150 HIS A O 1
ATOM 1201 N N . ARG A 1 151 ? -42.237 -18.482 20.168 1.00 87.12 151 ARG A N 1
ATOM 1202 C CA . ARG A 1 151 ? -41.259 -17.402 20.100 1.00 87.12 151 ARG A CA 1
ATOM 1203 C C . ARG A 1 151 ? -41.906 -16.023 20.143 1.00 87.12 151 ARG A C 1
ATOM 1205 O O . ARG A 1 151 ? -41.434 -15.148 20.872 1.00 87.12 151 ARG A O 1
ATOM 1212 N N . ASP A 1 152 ? -43.011 -15.878 19.424 1.00 87.12 152 ASP A N 1
ATOM 1213 C CA . ASP A 1 152 ? -43.836 -14.676 19.391 1.00 87.12 152 ASP A CA 1
ATOM 1214 C C . ASP A 1 152 ? -44.527 -14.449 20.733 1.00 87.12 152 ASP A C 1
ATOM 1216 O O . ASP A 1 152 ? -44.502 -13.335 21.253 1.00 87.12 152 ASP A O 1
ATOM 1220 N N . ALA A 1 153 ? -45.066 -15.505 21.351 1.00 86.31 153 ALA A N 1
ATOM 1221 C CA . ALA A 1 153 ? -45.649 -15.414 22.685 1.00 86.31 153 ALA A CA 1
ATOM 1222 C C . ALA A 1 153 ? -44.624 -14.902 23.707 1.00 86.31 153 ALA A C 1
ATOM 1224 O O . ALA A 1 153 ? -44.904 -13.948 24.433 1.00 86.31 153 ALA A O 1
ATOM 1225 N N . ALA A 1 154 ? -43.412 -15.461 23.728 1.00 84.81 154 ALA A N 1
ATOM 1226 C CA . ALA A 1 154 ? -42.380 -14.997 24.650 1.00 84.81 154 ALA A CA 1
ATOM 1227 C C . ALA A 1 154 ? -41.865 -13.586 24.309 1.00 84.81 154 ALA A C 1
ATOM 1229 O O . ALA A 1 154 ? -41.629 -12.808 25.234 1.00 84.81 154 ALA A O 1
ATOM 1230 N N . PHE A 1 155 ? -41.767 -13.207 23.029 1.00 82.62 155 PHE A N 1
ATOM 1231 C CA . PHE A 1 155 ? -41.438 -11.835 22.612 1.00 82.62 155 PHE A CA 1
ATOM 1232 C C . PHE A 1 155 ? -42.499 -10.821 23.067 1.00 82.62 155 PHE A C 1
ATOM 1234 O O . PHE A 1 155 ? -42.166 -9.763 23.609 1.00 82.62 155 PHE A O 1
ATOM 1241 N N . LEU A 1 156 ? -43.781 -11.157 22.912 1.00 86.50 156 LEU A N 1
ATOM 1242 C CA . LEU A 1 156 ? -44.899 -10.338 23.377 1.00 86.50 156 LEU A CA 1
ATOM 1243 C C . LEU A 1 156 ? -44.926 -10.238 24.910 1.00 86.50 156 LEU A C 1
ATOM 1245 O O . LEU A 1 156 ? -45.130 -9.143 25.438 1.00 86.50 156 LEU A O 1
ATOM 1249 N N . CYS A 1 157 ? -44.644 -11.329 25.633 1.00 84.94 157 CYS A N 1
ATOM 1250 C CA . CYS A 1 157 ? -44.543 -11.325 27.098 1.00 84.94 157 CYS A CA 1
ATOM 1251 C C . CYS A 1 157 ? -43.463 -10.364 27.616 1.00 84.94 157 CYS A C 1
ATOM 1253 O O . CYS A 1 157 ? -43.672 -9.712 28.639 1.00 84.94 157 CYS A O 1
ATOM 1255 N N . VAL A 1 158 ? -42.337 -10.226 26.906 1.00 87.12 158 VAL A N 1
ATOM 1256 C CA . VAL A 1 158 ? -41.277 -9.260 27.253 1.00 87.12 158 VAL A CA 1
ATOM 1257 C C . VAL A 1 158 ? -41.442 -7.899 26.564 1.00 87.12 158 VAL A C 1
ATOM 1259 O O . VAL A 1 158 ? -40.522 -7.083 26.600 1.00 87.12 158 VAL A O 1
ATOM 1262 N N . ARG A 1 159 ? -42.603 -7.631 25.941 1.00 84.62 159 ARG A N 1
ATOM 1263 C CA . ARG A 1 159 ? -42.924 -6.390 25.204 1.00 84.62 159 ARG A CA 1
ATOM 1264 C C . ARG A 1 159 ? -41.862 -6.000 24.173 1.00 84.62 159 ARG A C 1
ATOM 1266 O O . ARG A 1 159 ? -41.500 -4.834 24.040 1.00 84.62 159 ARG A O 1
ATOM 1273 N N . GLY A 1 160 ? -41.342 -6.994 23.468 1.00 82.06 160 GLY A N 1
ATOM 1274 C CA . GLY A 1 160 ? -40.297 -6.818 22.469 1.00 82.06 160 GLY A CA 1
ATOM 1275 C C . GLY A 1 160 ? -38.880 -6.632 23.017 1.00 82.06 160 GLY A C 1
ATOM 1276 O O . GLY A 1 160 ? -37.964 -6.318 22.259 1.00 82.06 160 GLY A O 1
ATOM 1277 N N . GLY A 1 161 ? -38.686 -6.830 24.324 1.00 78.94 161 GLY A N 1
ATOM 1278 C CA . GLY A 1 161 ? -37.372 -6.921 24.953 1.00 78.94 161 GLY A CA 1
ATOM 1279 C C . GLY A 1 161 ? -36.600 -8.190 24.570 1.00 78.94 161 GLY A C 1
ATOM 1280 O O . GLY A 1 161 ? -37.089 -9.074 23.870 1.00 78.94 161 GLY A O 1
ATOM 1281 N N . ALA A 1 162 ? -35.360 -8.292 25.046 1.00 78.25 162 ALA A N 1
ATOM 1282 C CA . ALA A 1 162 ? -34.501 -9.432 24.746 1.00 78.25 162 ALA A CA 1
ATOM 1283 C C . ALA A 1 162 ? -35.045 -10.732 25.367 1.00 78.25 162 ALA A C 1
ATOM 1285 O O . ALA A 1 162 ? -35.076 -10.896 26.586 1.00 78.25 162 ALA A O 1
ATOM 1286 N N . THR A 1 163 ? -35.429 -11.681 24.518 1.00 69.00 163 THR A N 1
ATOM 1287 C CA . THR A 1 163 ? -35.790 -13.052 24.898 1.00 69.00 163 THR A CA 1
ATOM 1288 C C . THR A 1 163 ? -34.544 -13.939 24.945 1.00 69.00 163 THR A C 1
ATOM 1290 O O . THR A 1 163 ? -33.803 -13.996 23.962 1.00 69.00 163 THR A O 1
ATOM 1293 N N . ARG A 1 164 ? -34.310 -14.652 26.057 1.00 63.50 164 ARG A N 1
ATOM 1294 C CA . ARG A 1 164 ? -33.292 -15.718 26.130 1.00 63.50 164 ARG A CA 1
ATOM 1295 C C . ARG A 1 164 ? -33.858 -16.987 25.484 1.00 63.50 164 ARG A C 1
ATOM 1297 O O . ARG A 1 164 ? -34.700 -17.638 26.095 1.00 63.50 164 ARG A O 1
ATOM 1304 N N . TYR A 1 165 ? -33.401 -17.293 24.274 1.00 61.56 165 TYR A N 1
ATOM 1305 C CA . TYR A 1 165 ? -33.540 -18.603 23.631 1.00 61.56 165 TYR A CA 1
ATOM 1306 C C . TYR A 1 165 ? -32.193 -19.314 23.624 1.00 61.56 165 TYR A C 1
ATOM 1308 O O . TYR A 1 165 ? -31.167 -18.594 23.574 1.00 61.56 165 TYR A O 1
#

pLDDT: mean 78.55, std 14.97, range [36.56, 95.69]

Secondary structure (DSSP, 8-state):
----------GGGT--GGG--HHHHHHHHHHHHTT--HHHHHHHH---HHHHHHHHHHHHHHHHHHHHHHHHHHHHHHHHTT-SSPPPHHHHHHHHHHTT-S------------S-PPPSSHHHHHHHHHHHHHTS-HHHHHHHHHHHHHHHHHHHHTTTS----

Sequence (165 aa):
MSDKCIRSVPAAAMAGYQDLSDFERGVIIGAREMGHSISEVAMKFGFSRTIISRVYREYRTRILKRDRRATLPYIAADFNDGASTSVSVRTVQRTVINMGSQSRRPTRLPLLIDRSPPPRTPMDLWTVLKDEWCELPPRYLQTLIESLPHRDAAFLCVRGGATRY

InterPro domains:
  IPR025898 Tc3 transposase, DNA binding domain [PF11427] (20-54)

Radius of gyration: 30.14 Å; chains: 1; bounding box: 66×52×78 Å